Protein AF-A0A6V7I3W9-F1 (afdb_monomer_lite)

InterPro domains:
  IPR002293 Amino acid/polyamine transporter I [PF13520] (32-88)
  IPR050598 Cellular Amino Acid Transporter [PTHR11785] (24-88)

Radius of gyration: 29.22 Å; chains: 1; bounding box: 74×50×39 Å
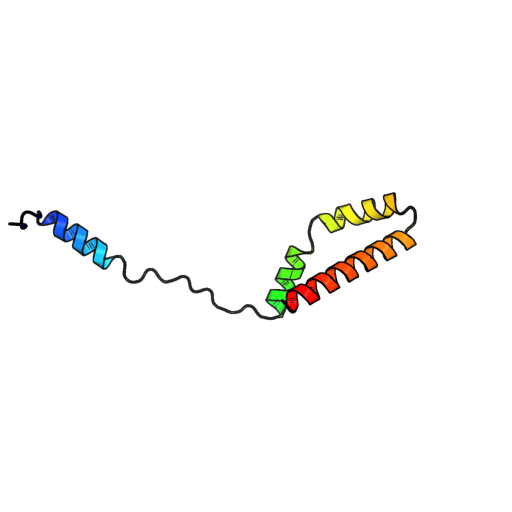
Sequence (88 aa):
MPDKVAPAERQILSKSNNKSGNLPSVKLKKELGLLDGVAIIIGVIVGAGIFVSPKGVLKNSGSVGLALIVWIFSGLLSLVGALCYAEL

Foldseek 3Di:
DPDPDDPVVVVVVVVVVVVVPDPPPPDDDPPCDPVNVVVVVCVVVDDPCVVVVLVVLCVVQVDPVSSVVVVVVVVVVVVVVVVVVVVD

pLDDT: mean 81.04, std 11.67, range [53.44, 95.75]

Structure (mmCIF, N/CA/C/O backbone):
data_AF-A0A6V7I3W9-F1
#
_entry.id   AF-A0A6V7I3W9-F1
#
loop_
_atom_site.group_PDB
_atom_site.id
_atom_site.type_symbol
_atom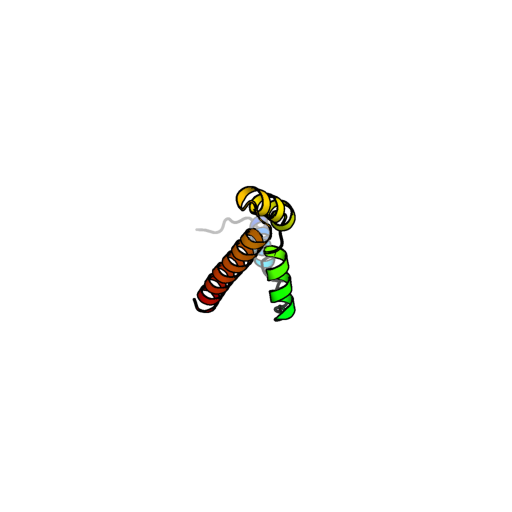_site.label_atom_id
_atom_site.label_alt_id
_atom_site.label_comp_id
_atom_site.label_asym_id
_atom_site.label_entity_id
_atom_site.label_seq_id
_atom_site.pdbx_PDB_ins_code
_atom_site.Cartn_x
_atom_site.Cartn_y
_atom_site.Cartn_z
_atom_site.occupancy
_atom_site.B_iso_or_equiv
_atom_site.auth_seq_id
_atom_site.auth_comp_id
_atom_site.auth_asym_id
_atom_site.auth_atom_id
_atom_site.pdbx_PDB_model_num
ATOM 1 N N . MET A 1 1 ? -54.715 43.366 15.990 1.00 55.78 1 MET A N 1
ATOM 2 C CA . MET A 1 1 ? -55.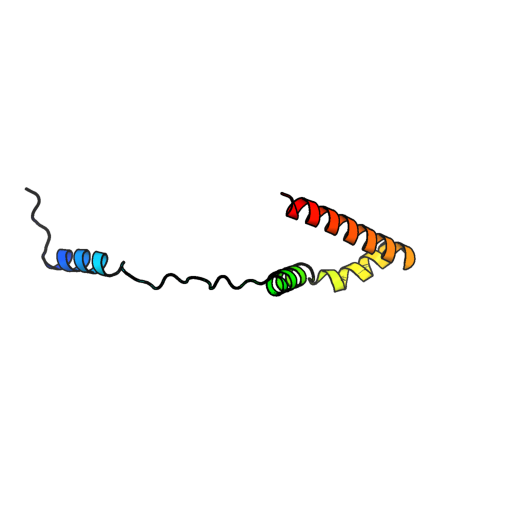398 42.150 16.488 1.00 55.78 1 MET A CA 1
ATOM 3 C C . MET A 1 1 ? -54.948 40.928 15.682 1.00 55.78 1 MET A C 1
ATOM 5 O O . MET A 1 1 ? -55.419 40.793 14.557 1.00 55.78 1 MET A O 1
ATOM 9 N N . PRO A 1 2 ? -54.051 40.060 16.186 1.00 53.44 2 PRO A N 1
ATOM 10 C CA . PRO A 1 2 ? -53.684 38.817 15.507 1.00 53.44 2 PRO A CA 1
ATOM 11 C C . PRO A 1 2 ? -54.298 37.580 16.199 1.00 53.44 2 PRO A C 1
ATOM 13 O O . PRO A 1 2 ? -53.643 36.966 17.021 1.00 53.44 2 PRO A O 1
ATOM 16 N N . ASP A 1 3 ? -55.534 37.194 15.851 1.00 65.69 3 ASP A N 1
ATOM 17 C CA . ASP A 1 3 ? -56.177 35.957 16.358 1.00 65.69 3 ASP A CA 1
ATOM 18 C C . ASP A 1 3 ? -57.190 35.353 15.354 1.00 65.69 3 ASP A C 1
ATOM 20 O O . ASP A 1 3 ? -58.343 35.077 15.679 1.00 65.69 3 ASP A O 1
ATOM 24 N N . LYS A 1 4 ? -56.788 35.149 14.089 1.00 67.50 4 LYS A N 1
ATOM 25 C CA . LYS A 1 4 ? -57.631 34.474 13.069 1.00 67.50 4 LYS A CA 1
ATOM 26 C C . LYS A 1 4 ? -57.033 33.176 12.512 1.00 67.50 4 LYS A C 1
ATOM 28 O O . LYS A 1 4 ? -57.208 32.871 11.340 1.00 67.50 4 LYS A O 1
ATOM 33 N N . VAL A 1 5 ? -56.342 32.392 13.340 1.00 69.12 5 VAL A N 1
ATOM 34 C CA . VAL A 1 5 ? -55.846 31.065 12.926 1.00 69.12 5 VAL A CA 1
ATOM 35 C C . VAL A 1 5 ? -56.948 30.019 13.123 1.00 69.12 5 VAL A C 1
ATOM 37 O O . VAL A 1 5 ? -57.407 29.818 14.252 1.00 69.12 5 VAL A O 1
ATOM 40 N N . ALA A 1 6 ? -57.366 29.357 12.039 1.00 76.25 6 ALA A N 1
ATOM 41 C CA . ALA A 1 6 ? -58.395 28.319 12.052 1.00 76.25 6 ALA A CA 1
ATOM 42 C C . ALA A 1 6 ? -57.973 27.106 12.917 1.00 76.25 6 ALA A C 1
ATOM 44 O O . ALA A 1 6 ? -56.793 26.741 12.946 1.00 76.25 6 ALA A O 1
ATOM 45 N N . PRO A 1 7 ? -58.911 26.432 13.609 1.00 71.69 7 PRO A N 1
ATOM 46 C CA . PRO A 1 7 ? -58.593 25.343 14.541 1.00 71.69 7 PRO A CA 1
ATOM 47 C C . PRO A 1 7 ? -57.867 24.152 13.886 1.00 71.69 7 PRO A C 1
ATOM 49 O O . PRO A 1 7 ? -57.085 23.478 14.555 1.00 71.69 7 PRO A O 1
ATOM 52 N N . ALA A 1 8 ? -58.057 23.929 12.579 1.00 73.56 8 ALA A N 1
ATOM 53 C CA . ALA A 1 8 ? -57.360 22.890 11.817 1.00 73.56 8 ALA A CA 1
ATOM 54 C C . ALA A 1 8 ? -55.855 23.181 11.620 1.00 73.56 8 ALA A C 1
ATOM 56 O O . ALA A 1 8 ? -55.041 22.266 11.726 1.00 73.56 8 ALA A O 1
ATOM 57 N N . GLU A 1 9 ? -55.452 24.442 11.419 1.00 74.19 9 GLU A N 1
ATOM 58 C CA . GLU A 1 9 ? -54.032 24.815 11.293 1.00 74.19 9 GLU A CA 1
ATOM 59 C C . GLU A 1 9 ? -53.288 24.709 12.627 1.00 74.19 9 GLU A C 1
ATOM 61 O O . GLU A 1 9 ? -52.134 24.282 12.656 1.00 74.19 9 GLU A O 1
ATOM 66 N N . ARG A 1 10 ? -53.961 24.984 13.757 1.00 68.81 10 ARG A N 1
ATOM 67 C CA . ARG A 1 10 ? -53.380 24.758 15.096 1.00 68.81 10 ARG A CA 1
ATOM 68 C C . ARG A 1 10 ? -53.035 23.288 15.331 1.00 68.81 10 ARG A C 1
ATOM 70 O O . ARG A 1 10 ? -52.029 23.001 15.972 1.00 68.81 10 ARG A O 1
ATOM 77 N N . GLN A 1 11 ? -53.835 22.361 14.800 1.00 68.81 11 GLN A N 1
ATOM 78 C CA . GLN A 1 11 ? -53.566 20.923 14.893 1.00 68.81 11 GLN A CA 1
ATOM 79 C C . GLN A 1 11 ? -52.361 20.523 14.033 1.00 68.81 11 GLN A C 1
ATOM 81 O O . GLN A 1 11 ? -51.551 19.718 14.480 1.00 68.81 11 GLN A O 1
ATOM 86 N N . ILE A 1 12 ? -52.186 21.104 12.840 1.00 70.38 12 ILE A N 1
ATOM 87 C CA . ILE A 1 12 ? -51.026 20.827 11.975 1.00 70.38 12 ILE A CA 1
ATOM 88 C C . ILE A 1 12 ? -49.740 21.441 12.554 1.00 70.38 12 ILE A C 1
ATOM 90 O O . ILE A 1 12 ? -48.732 20.737 12.628 1.00 70.38 12 ILE A O 1
ATOM 94 N N . LEU A 1 13 ? -49.774 22.684 13.058 1.00 68.88 13 LEU A N 1
ATOM 95 C CA . LEU A 1 13 ? -48.636 23.295 13.769 1.00 68.88 13 LEU A CA 1
ATOM 96 C C . LEU A 1 13 ? -48.273 22.513 15.042 1.00 68.88 13 LEU A C 1
ATOM 98 O O . LEU A 1 13 ? -47.096 22.269 15.3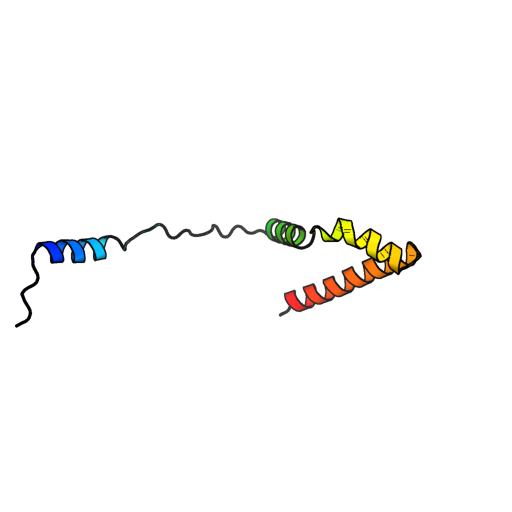07 1.00 68.88 13 LEU A O 1
ATOM 102 N N . SER A 1 14 ? -49.274 22.063 15.807 1.00 66.00 14 SER A N 1
ATOM 103 C CA . SER A 1 14 ? -49.065 21.235 17.002 1.00 66.00 14 SER A CA 1
ATOM 104 C C . SER A 1 14 ? -48.506 19.847 16.652 1.00 66.00 14 SER A C 1
ATOM 106 O O . SER A 1 14 ? -47.572 19.373 17.302 1.00 66.00 14 SER A O 1
ATOM 108 N N . LYS A 1 15 ? -48.988 19.223 15.568 1.00 63.53 15 LYS A N 1
ATOM 109 C CA . LYS A 1 15 ? -48.526 17.908 15.089 1.00 63.53 15 LYS A CA 1
ATOM 110 C C . LYS A 1 15 ? -47.131 17.965 14.454 1.00 63.53 15 LYS A C 1
ATOM 112 O O . LYS A 1 15 ? -46.388 16.993 14.566 1.00 63.53 15 LYS A O 1
ATOM 117 N N . SER A 1 16 ? -46.750 19.092 13.849 1.00 62.00 16 SER A N 1
ATOM 118 C CA . SER A 1 16 ? -45.392 19.334 13.340 1.00 62.00 16 SER A CA 1
ATOM 119 C C . SER A 1 16 ? -44.381 19.510 14.475 1.00 62.00 16 SER A C 1
ATOM 121 O O . SER A 1 16 ? -43.271 18.994 14.384 1.00 62.00 16 SER A O 1
ATOM 123 N N . ASN A 1 17 ? -44.770 20.169 15.573 1.00 61.28 17 ASN A N 1
ATOM 124 C CA . ASN A 1 17 ? -43.895 20.343 16.736 1.00 61.28 17 ASN A CA 1
ATOM 125 C C . ASN A 1 17 ? -43.698 19.026 17.521 1.00 61.28 17 ASN A C 1
ATOM 127 O O . ASN A 1 17 ? -42.653 18.794 18.116 1.00 61.28 17 ASN A O 1
ATOM 131 N N . ASN A 1 18 ? -44.667 18.104 17.463 1.00 58.47 18 ASN A N 1
ATOM 132 C CA . ASN A 1 18 ? -44.583 16.820 18.169 1.00 58.47 18 ASN A CA 1
ATOM 133 C C . ASN A 1 18 ? -43.920 15.682 17.361 1.00 58.47 18 ASN A C 1
ATOM 135 O O . ASN A 1 18 ? -43.622 14.633 17.920 1.00 58.47 18 ASN A O 1
ATOM 139 N N . LYS A 1 19 ? -43.648 15.872 16.059 1.00 55.25 19 LYS A N 1
ATOM 140 C CA . LYS A 1 19 ? -42.963 14.871 15.210 1.00 55.25 19 LYS A CA 1
ATOM 141 C C . LYS A 1 19 ? -41.455 15.078 15.045 1.00 55.25 19 LYS A C 1
ATOM 143 O O . LYS A 1 19 ? -40.815 14.270 14.380 1.00 55.25 19 LYS A O 1
ATOM 148 N N . SER A 1 20 ? -40.881 16.113 15.659 1.00 59.25 20 SER A N 1
ATOM 149 C CA . SER A 1 20 ? -39.428 16.347 15.649 1.00 59.25 20 SER A CA 1
ATOM 150 C C . SER A 1 20 ? -38.708 15.788 16.887 1.00 59.25 20 SER A C 1
ATOM 152 O O . SER A 1 20 ? -37.512 16.015 17.061 1.00 59.25 20 SER A O 1
ATOM 154 N N . GLY A 1 21 ? -39.417 15.066 17.760 1.00 58.75 21 GLY A N 1
ATOM 155 C CA . GLY A 1 21 ? -38.844 14.413 18.932 1.00 58.75 21 GLY A CA 1
ATOM 156 C C . GLY A 1 21 ? -38.660 12.921 18.685 1.00 58.75 21 GLY A C 1
ATOM 157 O O . GLY A 1 21 ? -39.632 12.178 18.748 1.00 58.75 21 GLY A O 1
ATOM 158 N N . ASN A 1 22 ? -37.410 12.492 18.485 1.00 59.72 22 ASN A N 1
ATOM 159 C CA . ASN A 1 22 ? -36.969 11.090 18.521 1.00 59.72 22 ASN A CA 1
ATOM 160 C C . ASN A 1 22 ? -37.141 10.261 17.230 1.00 59.72 22 ASN A C 1
ATOM 162 O O . ASN A 1 22 ? -37.632 9.134 17.258 1.00 59.72 22 ASN A O 1
ATOM 166 N N . LEU A 1 23 ? -36.646 10.766 16.091 1.00 66.62 23 LEU A N 1
ATOM 167 C CA . LEU A 1 23 ? -36.052 9.828 15.132 1.00 66.62 23 LEU A CA 1
ATOM 168 C C . LEU A 1 23 ? -34.788 9.278 15.805 1.00 66.62 23 LEU A C 1
ATOM 170 O O . LEU A 1 23 ? -33.964 10.092 16.239 1.00 66.62 23 LEU A O 1
ATOM 174 N N . PRO A 1 24 ? -34.625 7.950 15.940 1.00 65.31 24 PRO A N 1
ATOM 175 C CA . PRO A 1 24 ? -33.415 7.387 16.510 1.00 65.31 24 PRO A CA 1
ATOM 176 C C . PRO A 1 24 ? -32.236 7.898 15.683 1.00 65.31 24 PRO A C 1
ATOM 178 O O . PRO A 1 24 ? -32.081 7.558 14.512 1.00 65.31 24 PRO A O 1
ATOM 181 N N . SER A 1 25 ? -31.437 8.778 16.288 1.00 68.38 25 SER A N 1
ATOM 182 C CA . SER A 1 25 ? -30.150 9.194 15.747 1.00 68.38 25 SER A CA 1
ATOM 183 C C . SER A 1 25 ? -29.382 7.910 15.462 1.00 68.38 25 SER A C 1
ATOM 185 O O . SER A 1 25 ? -29.098 7.150 16.389 1.00 68.38 25 SER A O 1
ATOM 187 N N . VAL A 1 26 ? -29.118 7.633 14.182 1.00 75.75 26 VAL A N 1
ATOM 188 C CA . VAL A 1 26 ? -28.290 6.500 13.765 1.00 75.75 26 VAL A CA 1
ATOM 189 C C . VAL A 1 26 ? -26.890 6.776 14.300 1.00 75.75 26 VAL A C 1
ATOM 191 O O . VAL A 1 26 ? -26.077 7.456 13.678 1.00 75.75 26 VAL A O 1
ATOM 194 N N . LYS A 1 27 ? -26.639 6.320 15.526 1.00 71.62 27 LYS A N 1
ATOM 195 C CA . LYS A 1 27 ? -25.335 6.385 16.166 1.00 71.62 27 LYS A CA 1
ATOM 196 C C . LYS A 1 27 ? -24.575 5.149 15.727 1.00 71.62 27 LYS A C 1
ATOM 198 O O . LYS A 1 27 ? -24.899 4.038 16.136 1.00 71.62 27 LYS A O 1
ATOM 203 N N . LEU A 1 28 ? -23.571 5.351 14.882 1.00 72.94 28 LEU A N 1
ATOM 204 C CA . LEU A 1 28 ? -22.611 4.303 14.568 1.00 72.94 28 LEU A CA 1
ATOM 205 C C . LEU A 1 28 ? -21.920 3.887 15.868 1.00 72.94 28 LEU A C 1
ATOM 207 O O . LEU A 1 28 ? -21.387 4.729 16.599 1.00 72.94 28 LEU A O 1
ATOM 211 N N . LYS A 1 29 ? -21.960 2.588 16.170 1.00 71.62 29 LYS A N 1
ATOM 212 C CA . LYS A 1 29 ? -21.173 2.012 17.259 1.00 71.62 29 LYS A CA 1
ATOM 213 C C . LYS A 1 29 ? -19.706 2.269 16.904 1.00 71.62 29 LYS A C 1
ATOM 215 O O . LYS A 1 29 ? -19.261 1.879 15.828 1.00 71.62 29 LYS A O 1
ATOM 220 N N . LYS A 1 30 ? -18.980 3.006 17.748 1.00 69.62 30 LYS A N 1
ATOM 221 C CA . LYS A 1 30 ? -17.559 3.324 17.535 1.00 69.62 30 LYS A CA 1
ATOM 222 C C . LYS A 1 30 ? -16.709 2.096 17.856 1.00 69.62 30 LYS A C 1
ATOM 224 O O . LYS A 1 30 ? -16.035 2.062 18.876 1.00 69.62 30 LYS A O 1
ATOM 229 N N . GLU A 1 31 ? -16.792 1.083 17.004 1.00 78.69 31 GLU A N 1
ATOM 230 C CA . GLU A 1 31 ? -16.022 -0.161 17.114 1.00 78.69 31 GLU A CA 1
ATOM 231 C C . GLU A 1 31 ? -15.208 -0.367 15.844 1.00 78.69 31 GLU A C 1
ATOM 233 O O . GLU A 1 31 ? -15.386 -1.332 15.118 1.00 78.69 31 GLU A O 1
ATOM 238 N N . LEU A 1 32 ? -14.347 0.607 15.552 1.00 83.81 32 LEU A N 1
ATOM 239 C CA . LEU A 1 32 ? -13.274 0.443 14.580 1.00 83.81 32 LEU A CA 1
ATOM 240 C C . LEU A 1 32 ? -12.013 0.150 15.384 1.00 83.81 32 LEU A C 1
ATOM 242 O O . LEU A 1 32 ? -11.447 1.051 16.008 1.00 83.81 32 LEU A O 1
ATOM 246 N N . GLY A 1 33 ? -11.631 -1.123 15.435 1.00 88.62 33 GLY A N 1
ATOM 247 C CA . GLY A 1 33 ? -10.367 -1.539 16.019 1.00 88.62 33 GLY A CA 1
ATOM 248 C C . GLY A 1 33 ? -9.192 -1.259 15.081 1.00 88.62 33 GLY A C 1
ATOM 249 O O . GLY A 1 33 ? -9.354 -0.875 13.922 1.00 88.62 33 GLY A O 1
ATOM 250 N N . LEU A 1 34 ? -7.979 -1.511 15.574 1.00 89.62 34 LEU A N 1
ATOM 251 C CA . LEU A 1 34 ? -6.759 -1.378 14.775 1.00 89.62 34 LEU A CA 1
ATOM 252 C C . LEU A 1 34 ? -6.794 -2.291 13.537 1.00 89.62 34 LEU A C 1
ATOM 254 O O . LEU A 1 34 ? -6.446 -1.865 12.441 1.00 89.62 34 LEU A O 1
ATOM 258 N N . LEU A 1 35 ? -7.255 -3.534 13.710 1.00 93.00 35 LEU A N 1
ATOM 259 C CA . LEU A 1 35 ? -7.361 -4.511 12.624 1.00 93.00 35 LEU A CA 1
ATOM 260 C C . LEU A 1 35 ? -8.409 -4.107 11.585 1.00 93.00 35 LEU A C 1
ATOM 262 O O . LEU A 1 35 ? -8.140 -4.233 10.394 1.00 93.00 35 LEU A O 1
ATOM 266 N N . ASP A 1 36 ? -9.554 -3.571 12.017 1.00 92.62 36 ASP A N 1
ATOM 267 C CA . ASP A 1 36 ? -10.595 -3.085 11.105 1.00 92.62 36 ASP A CA 1
ATOM 268 C C . ASP A 1 36 ? -10.080 -1.905 10.277 1.00 92.62 36 ASP A C 1
ATOM 270 O O . ASP A 1 36 ? -10.259 -1.868 9.060 1.00 92.62 36 ASP A O 1
ATOM 274 N N . GLY A 1 37 ? -9.361 -0.975 10.916 1.00 91.94 37 GLY A N 1
ATOM 275 C CA . GLY A 1 37 ? -8.699 0.135 10.233 1.00 91.94 37 GLY A CA 1
ATOM 276 C C . GLY A 1 37 ? -7.674 -0.345 9.204 1.00 91.94 37 GLY A C 1
ATOM 277 O O . GLY A 1 37 ? -7.727 0.064 8.047 1.00 91.94 37 GLY A O 1
ATOM 278 N N . VAL A 1 38 ? -6.780 -1.261 9.585 1.00 92.25 38 VAL A N 1
ATOM 279 C CA . VAL A 1 38 ? -5.772 -1.823 8.669 1.00 92.25 38 VAL A CA 1
ATOM 280 C C . VAL A 1 38 ? -6.431 -2.561 7.501 1.00 92.25 38 VAL A C 1
ATOM 282 O O . VAL A 1 38 ? -6.025 -2.364 6.357 1.00 92.25 38 VAL A O 1
ATOM 285 N N . ALA A 1 39 ? -7.469 -3.360 7.751 1.00 92.81 39 ALA A N 1
ATOM 286 C CA . ALA A 1 39 ? -8.195 -4.076 6.704 1.00 92.81 39 ALA A CA 1
ATOM 287 C C . ALA A 1 39 ? -8.852 -3.117 5.698 1.00 92.81 39 ALA A C 1
ATOM 289 O O . ALA A 1 39 ? -8.768 -3.344 4.489 1.00 92.81 39 ALA A O 1
ATOM 290 N N . ILE A 1 40 ? -9.441 -2.016 6.177 1.00 93.06 40 ILE A N 1
ATOM 291 C CA . ILE A 1 40 ? -10.005 -0.964 5.320 1.00 93.06 40 IL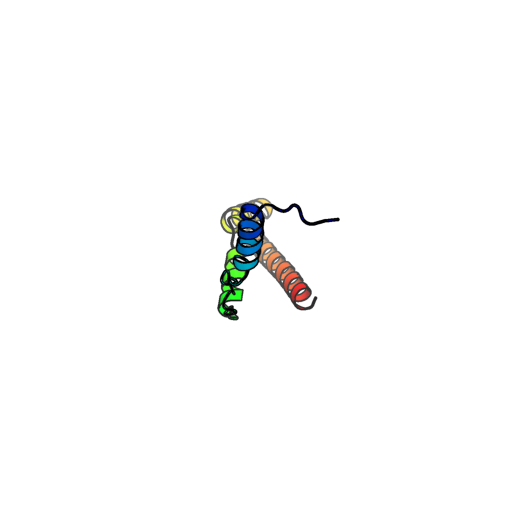E A CA 1
ATOM 292 C C . ILE A 1 40 ? -8.907 -0.306 4.475 1.00 93.06 40 ILE A C 1
ATOM 294 O O . ILE A 1 40 ? -9.079 -0.148 3.265 1.00 93.06 40 ILE A O 1
ATOM 298 N N . ILE A 1 41 ? -7.768 0.038 5.083 1.00 91.12 41 ILE A N 1
ATOM 299 C CA . ILE A 1 41 ? -6.638 0.664 4.384 1.00 91.12 41 ILE A CA 1
ATOM 300 C C . ILE A 1 41 ? -6.061 -0.271 3.310 1.00 91.12 41 ILE A C 1
ATOM 302 O O . ILE A 1 41 ? -5.830 0.149 2.178 1.00 91.12 41 ILE A O 1
ATOM 306 N N . ILE A 1 42 ? -5.894 -1.559 3.612 1.00 91.12 42 ILE A N 1
ATOM 307 C CA . ILE A 1 42 ? -5.457 -2.550 2.620 1.00 91.12 42 ILE A CA 1
ATOM 308 C C . ILE A 1 42 ? -6.488 -2.659 1.487 1.00 91.12 42 ILE A C 1
ATOM 310 O O . ILE A 1 42 ? -6.108 -2.669 0.316 1.00 91.12 42 ILE A O 1
ATOM 314 N N . GLY A 1 43 ? -7.783 -2.680 1.814 1.00 90.81 43 GLY A N 1
ATOM 315 C CA . GLY A 1 43 ? -8.865 -2.770 0.834 1.00 90.81 43 GLY A CA 1
ATOM 316 C C . GLY A 1 43 ? -8.951 -1.575 -0.120 1.00 90.81 43 GLY A C 1
ATOM 317 O O . GLY A 1 43 ? -9.283 -1.761 -1.288 1.00 90.81 43 GLY A O 1
ATOM 318 N N . VAL A 1 44 ? -8.624 -0.360 0.338 1.00 88.81 44 VAL A N 1
ATOM 319 C CA . VAL A 1 44 ? -8.610 0.834 -0.529 1.00 88.81 44 VAL A CA 1
ATOM 320 C C . VAL A 1 44 ? -7.316 0.964 -1.343 1.00 88.81 44 VAL A C 1
ATOM 322 O O . VAL A 1 44 ? -7.349 1.485 -2.457 1.00 88.81 44 VAL A O 1
ATOM 325 N N . ILE A 1 45 ? -6.182 0.472 -0.832 1.00 88.25 45 ILE A N 1
ATOM 326 C CA . ILE A 1 45 ? -4.886 0.521 -1.535 1.00 88.25 45 ILE A CA 1
ATOM 327 C C . ILE A 1 45 ? -4.801 -0.554 -2.630 1.00 88.25 45 ILE A C 1
ATOM 329 O O . ILE A 1 45 ? -4.299 -0.295 -3.728 1.00 88.25 45 ILE A O 1
ATOM 333 N N . VAL A 1 46 ? -5.280 -1.771 -2.357 1.00 89.38 46 VAL A N 1
ATOM 334 C CA . VAL A 1 46 ? -5.208 -2.900 -3.296 1.00 89.38 46 VAL A CA 1
ATOM 335 C C . VAL A 1 46 ? -6.362 -2.819 -4.303 1.00 89.38 46 VAL A C 1
ATOM 337 O O . VAL A 1 46 ? -7.419 -3.416 -4.124 1.00 89.38 46 VAL A O 1
ATOM 340 N N . GLY A 1 47 ? -6.154 -2.063 -5.386 1.00 84.31 47 GLY A N 1
ATOM 341 C CA . GLY A 1 47 ? -7.110 -1.915 -6.492 1.00 84.31 47 GLY A CA 1
ATOM 342 C C . GLY A 1 47 ? -6.732 -2.680 -7.768 1.00 84.31 47 GLY A C 1
ATOM 343 O O . GLY A 1 47 ? -5.770 -3.447 -7.812 1.00 84.31 47 GLY A O 1
ATOM 344 N N . ALA A 1 48 ? -7.440 -2.402 -8.871 1.00 83.50 48 ALA A N 1
ATOM 345 C CA . ALA A 1 48 ? -7.174 -3.005 -10.189 1.00 83.50 48 ALA A CA 1
ATOM 346 C C . ALA A 1 48 ? -5.745 -2.746 -10.720 1.00 83.50 48 ALA A C 1
ATOM 348 O O . ALA A 1 48 ? -5.252 -3.472 -11.587 1.00 83.50 48 ALA A O 1
ATOM 349 N N . GLY A 1 49 ? -5.056 -1.739 -10.171 1.00 80.69 49 GLY A N 1
ATOM 350 C CA . GLY A 1 49 ? -3.677 -1.400 -10.508 1.00 80.69 49 GLY A CA 1
ATOM 351 C C . GLY A 1 49 ? -2.691 -2.554 -10.314 1.00 80.69 49 GLY A C 1
ATOM 352 O O . GLY A 1 49 ? -1.780 -2.690 -11.124 1.00 80.69 49 GLY A O 1
ATOM 353 N N . ILE A 1 50 ? -2.890 -3.454 -9.342 1.00 86.06 50 ILE A N 1
ATOM 354 C CA . ILE A 1 50 ? -1.958 -4.579 -9.125 1.00 86.06 50 ILE A CA 1
ATOM 355 C C . ILE A 1 50 ? -1.913 -5.560 -10.307 1.00 86.06 50 ILE A C 1
ATOM 357 O O . ILE A 1 50 ? -0.905 -6.229 -10.514 1.00 86.06 50 ILE A O 1
ATOM 361 N N . PHE A 1 51 ? -2.966 -5.616 -11.125 1.00 82.69 51 PHE A N 1
ATOM 362 C CA . PHE A 1 51 ? -3.019 -6.479 -12.308 1.00 82.69 51 PHE A CA 1
ATOM 363 C C . PHE A 1 51 ? -2.422 -5.819 -13.560 1.00 82.69 51 PHE A C 1
ATOM 365 O O . PHE A 1 51 ? -1.947 -6.512 -14.462 1.00 82.69 51 PHE A O 1
ATOM 372 N N . VAL A 1 52 ? -2.421 -4.485 -13.621 1.00 82.19 52 VAL A N 1
ATOM 373 C CA . VAL A 1 52 ? -1.945 -3.709 -14.780 1.00 82.19 52 VAL A CA 1
ATOM 374 C C . VAL A 1 52 ? -0.486 -3.278 -14.609 1.00 82.19 52 VAL A C 1
ATOM 376 O O . VAL A 1 52 ? 0.320 -3.401 -15.538 1.00 82.19 52 VAL A O 1
ATOM 379 N N . SER A 1 53 ? -0.121 -2.825 -13.412 1.00 83.31 53 SER A N 1
ATOM 380 C CA . SER A 1 53 ? 1.185 -2.240 -13.108 1.00 83.31 53 SER A CA 1
ATOM 381 C C . SER A 1 53 ? 2.377 -3.186 -13.318 1.00 83.31 53 SER A C 1
ATOM 383 O O . SER A 1 53 ? 3.373 -2.718 -13.864 1.00 83.31 53 SER A O 1
ATOM 385 N N . PRO A 1 54 ? 2.331 -4.501 -13.004 1.00 81.50 54 PRO A N 1
ATOM 386 C CA . PRO A 1 54 ? 3.490 -5.380 -13.195 1.00 81.50 54 PRO A CA 1
ATOM 387 C C . PRO A 1 54 ? 3.897 -5.527 -14.664 1.00 81.50 54 PRO A C 1
ATOM 389 O O . PRO A 1 54 ? 5.080 -5.445 -14.991 1.00 81.50 54 PRO A O 1
ATOM 392 N N . LYS A 1 55 ? 2.920 -5.677 -15.571 1.00 83.44 55 LYS A N 1
ATOM 393 C CA . LYS A 1 55 ? 3.179 -5.734 -17.021 1.00 83.44 55 LYS A CA 1
ATOM 394 C C . LYS A 1 55 ? 3.707 -4.400 -17.547 1.00 83.44 55 LYS A C 1
ATOM 396 O O . LYS A 1 55 ? 4.614 -4.395 -18.375 1.00 83.44 55 LYS A O 1
ATOM 401 N N . GLY A 1 56 ? 3.159 -3.284 -17.062 1.00 84.75 56 GLY A N 1
ATOM 402 C CA . GLY A 1 56 ? 3.612 -1.941 -17.427 1.00 84.75 56 GLY A CA 1
ATOM 403 C C . GLY A 1 56 ? 5.052 -1.674 -16.990 1.00 84.75 56 GLY A C 1
ATOM 404 O O . GLY A 1 56 ? 5.883 -1.289 -17.811 1.00 84.75 56 GLY A O 1
ATOM 405 N N . VAL A 1 57 ? 5.375 -1.932 -15.723 1.00 86.88 57 VAL A N 1
ATOM 406 C CA . VAL A 1 57 ? 6.721 -1.715 -15.177 1.00 86.88 57 VAL A CA 1
ATOM 407 C C . VAL A 1 57 ? 7.732 -2.640 -15.852 1.00 86.88 57 VAL A C 1
ATOM 409 O O . VAL A 1 57 ? 8.780 -2.167 -16.278 1.00 86.88 57 VAL A O 1
ATOM 412 N N . LEU A 1 58 ? 7.409 -3.922 -16.052 1.00 86.12 58 LEU A N 1
ATOM 413 C CA . LEU A 1 58 ? 8.323 -4.860 -16.710 1.00 86.12 58 LEU A CA 1
ATOM 414 C C . LEU A 1 58 ? 8.620 -4.463 -18.165 1.00 86.12 58 LEU A C 1
ATOM 416 O O . LEU A 1 58 ? 9.771 -4.517 -18.595 1.00 86.12 58 LEU A O 1
ATOM 420 N N . LYS A 1 59 ? 7.603 -4.013 -18.910 1.00 85.94 59 LYS A N 1
ATOM 421 C CA . LYS A 1 59 ? 7.765 -3.584 -20.306 1.00 85.94 59 LYS A CA 1
ATOM 422 C C . LYS A 1 59 ? 8.615 -2.317 -20.439 1.00 85.94 59 LYS A C 1
ATOM 424 O O . LYS A 1 59 ? 9.394 -2.220 -21.378 1.00 85.94 59 LYS A O 1
ATOM 429 N N . ASN A 1 60 ? 8.473 -1.364 -19.517 1.00 84.88 60 ASN A N 1
ATOM 430 C CA . ASN A 1 60 ? 9.245 -0.116 -19.539 1.00 84.88 60 ASN A CA 1
ATOM 431 C C . ASN A 1 60 ? 10.653 -0.273 -18.944 1.00 84.88 60 ASN A C 1
ATOM 433 O O . ASN A 1 60 ? 11.566 0.449 -19.324 1.00 84.88 60 ASN A O 1
ATOM 437 N N . SER A 1 61 ? 10.832 -1.210 -18.015 1.00 83.06 61 SER A N 1
ATOM 438 C CA . SER A 1 61 ? 12.100 -1.433 -17.322 1.00 83.06 61 SER A CA 1
ATOM 439 C C . SER A 1 61 ? 13.040 -2.387 -18.072 1.00 83.06 61 SER A C 1
ATOM 441 O O . SER A 1 61 ? 14.247 -2.372 -17.838 1.00 83.06 61 SER A O 1
ATOM 443 N N . GLY A 1 62 ? 12.513 -3.225 -18.973 1.00 80.31 62 GLY A N 1
ATOM 444 C CA . GLY A 1 62 ? 13.291 -4.126 -19.836 1.00 80.31 62 GLY A CA 1
ATOM 445 C C . GLY A 1 62 ? 13.928 -5.327 -19.121 1.00 80.31 62 GLY A C 1
ATOM 446 O O . GLY A 1 62 ? 14.262 -6.314 -19.770 1.00 80.31 62 GLY A O 1
ATOM 447 N N . SER A 1 63 ? 14.053 -5.284 -17.791 1.00 86.75 63 SER A N 1
ATOM 448 C CA . SER A 1 63 ? 14.571 -6.363 -16.948 1.00 86.75 63 SER A CA 1
ATOM 449 C C . SER A 1 63 ? 13.743 -6.514 -15.673 1.00 86.75 63 SER A C 1
ATOM 451 O O . SER A 1 63 ? 13.306 -5.531 -15.071 1.00 86.75 63 SER A O 1
ATOM 453 N N . VAL A 1 64 ? 13.566 -7.760 -15.224 1.00 87.62 64 VAL A N 1
ATOM 454 C CA . VAL A 1 64 ? 12.827 -8.095 -13.995 1.00 87.62 64 VAL A CA 1
ATOM 455 C C . VAL A 1 64 ? 13.495 -7.480 -12.760 1.00 87.62 64 VAL A C 1
ATOM 457 O O . VAL A 1 64 ? 12.803 -7.009 -11.862 1.00 87.62 64 VAL A O 1
ATOM 460 N N . GLY A 1 65 ? 14.832 -7.422 -12.727 1.00 89.38 65 GLY A N 1
ATOM 461 C CA . GLY A 1 65 ? 15.570 -6.869 -11.587 1.00 89.38 65 GLY A CA 1
ATOM 462 C C . GLY A 1 65 ? 15.303 -5.377 -11.372 1.00 89.38 65 GLY A C 1
ATOM 463 O O . GLY A 1 65 ? 15.008 -4.953 -10.258 1.00 89.38 65 GLY A O 1
ATOM 464 N N . LEU A 1 66 ? 15.325 -4.586 -12.448 1.00 88.19 66 LEU A N 1
ATOM 465 C CA . LEU A 1 66 ? 15.016 -3.155 -12.382 1.00 88.19 66 LEU A CA 1
ATOM 466 C C . LEU A 1 66 ? 13.532 -2.908 -12.060 1.00 88.19 66 LEU A C 1
ATOM 468 O O . LEU A 1 66 ? 13.221 -2.003 -11.288 1.00 88.19 66 LEU A O 1
ATOM 472 N N . ALA A 1 67 ? 12.624 -3.751 -12.562 1.00 89.56 67 ALA A N 1
ATOM 473 C CA . ALA A 1 67 ? 11.201 -3.669 -12.239 1.00 89.56 67 ALA A CA 1
ATOM 474 C C . ALA A 1 67 ? 10.925 -3.873 -10.737 1.00 89.56 67 ALA A C 1
ATOM 476 O O . ALA A 1 67 ? 10.108 -3.153 -10.159 1.00 89.56 67 ALA A O 1
ATOM 477 N N . LEU A 1 68 ? 11.631 -4.809 -10.092 1.00 90.31 68 LEU A N 1
ATOM 478 C CA . LEU A 1 68 ? 11.535 -5.032 -8.646 1.00 90.31 68 LEU A CA 1
ATOM 479 C C . LEU A 1 68 ? 12.066 -3.837 -7.846 1.00 90.31 68 LEU A C 1
ATOM 481 O O . LEU A 1 68 ? 11.433 -3.429 -6.875 1.00 90.31 68 LEU A O 1
ATOM 485 N N . ILE A 1 69 ? 13.180 -3.235 -8.274 1.00 92.56 69 ILE A N 1
ATOM 486 C CA . ILE A 1 69 ? 13.741 -2.042 -7.621 1.00 92.56 69 ILE A CA 1
ATOM 487 C C . ILE A 1 69 ? 12.751 -0.875 -7.689 1.00 92.56 69 ILE A C 1
ATOM 489 O O . ILE A 1 69 ? 12.491 -0.243 -6.668 1.00 92.56 69 ILE A O 1
ATOM 493 N N . VAL A 1 70 ? 12.157 -0.617 -8.858 1.00 91.25 70 VAL A N 1
ATOM 494 C CA . VAL A 1 70 ? 11.146 0.443 -9.034 1.00 91.25 70 VAL A CA 1
ATOM 495 C C . VAL A 1 70 ? 9.931 0.199 -8.142 1.00 91.25 70 VAL A C 1
ATOM 497 O O . VAL A 1 70 ? 9.421 1.138 -7.530 1.00 91.25 70 VAL A O 1
ATOM 500 N N . TRP A 1 71 ? 9.491 -1.055 -8.025 1.00 89.19 71 TRP A N 1
ATOM 501 C CA . TRP A 1 71 ? 8.388 -1.415 -7.140 1.00 89.19 71 TRP A CA 1
ATOM 502 C C . TRP A 1 71 ? 8.724 -1.075 -5.684 1.00 89.19 71 TRP A C 1
ATOM 504 O O . TRP A 1 71 ? 7.975 -0.354 -5.027 1.00 89.19 71 TRP A O 1
ATOM 514 N N . ILE A 1 72 ? 9.875 -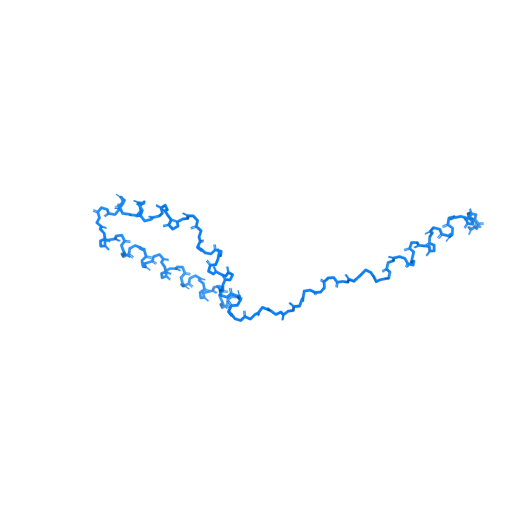1.539 -5.189 1.00 92.19 72 ILE A N 1
ATOM 515 C CA . ILE A 1 72 ? 10.312 -1.300 -3.806 1.00 92.19 72 ILE A CA 1
ATOM 516 C C . ILE A 1 72 ? 10.477 0.199 -3.529 1.00 92.19 72 ILE A C 1
ATOM 518 O O . ILE A 1 72 ? 9.996 0.680 -2.505 1.00 92.19 72 ILE A O 1
ATOM 522 N N . PHE A 1 73 ? 11.086 0.953 -4.447 1.00 94.62 73 PHE A N 1
ATOM 523 C CA . PHE A 1 73 ? 11.221 2.408 -4.320 1.00 94.62 73 PHE A CA 1
ATOM 524 C C . PHE A 1 73 ? 9.864 3.112 -4.254 1.00 94.62 73 PHE A C 1
ATOM 526 O O . PHE A 1 73 ? 9.667 3.978 -3.404 1.00 94.62 73 PHE A O 1
ATOM 533 N N . SER A 1 74 ? 8.914 2.721 -5.108 1.00 90.62 74 SER A N 1
ATOM 534 C CA . SER A 1 74 ? 7.545 3.241 -5.072 1.00 90.62 74 SER A CA 1
ATOM 535 C C . SER A 1 74 ? 6.860 2.936 -3.738 1.00 90.62 74 SER A C 1
ATOM 537 O O . SER A 1 74 ? 6.207 3.814 -3.176 1.00 90.62 74 SER A O 1
ATOM 539 N N . GLY A 1 75 ? 7.007 1.712 -3.222 1.00 91.69 75 GLY A N 1
ATOM 540 C CA . GLY A 1 75 ? 6.461 1.322 -1.922 1.00 91.69 75 GLY A CA 1
ATOM 541 C C . GLY A 1 75 ? 7.064 2.135 -0.776 1.00 91.69 75 GLY A C 1
ATOM 542 O O . GLY A 1 75 ? 6.333 2.610 0.090 1.00 91.69 75 GLY A O 1
ATOM 543 N N . LEU A 1 76 ? 8.378 2.366 -0.809 1.00 95.75 76 LEU A N 1
ATOM 544 C CA . LEU A 1 76 ? 9.081 3.153 0.201 1.00 95.75 76 LEU A CA 1
ATOM 545 C C . LEU A 1 76 ? 8.661 4.628 0.176 1.00 95.75 76 LEU A C 1
ATOM 547 O O . LEU A 1 76 ? 8.370 5.190 1.229 1.00 95.75 76 LEU A O 1
ATOM 551 N N . LEU A 1 77 ? 8.560 5.242 -1.008 1.00 94.81 77 LEU A N 1
ATOM 552 C CA . LEU A 1 77 ? 8.030 6.605 -1.148 1.00 94.81 77 LEU A CA 1
ATOM 553 C C . LEU A 1 77 ? 6.609 6.710 -0.582 1.00 94.81 77 LEU A C 1
ATOM 555 O O . LEU A 1 77 ? 6.299 7.650 0.149 1.00 94.81 77 LEU A O 1
ATOM 559 N N . SER A 1 78 ? 5.757 5.729 -0.888 1.00 92.94 78 SER A N 1
ATOM 560 C CA . SER A 1 78 ? 4.382 5.693 -0.388 1.00 92.94 78 SER A CA 1
ATOM 561 C C . SER A 1 78 ? 4.327 5.530 1.135 1.00 92.94 78 SER A C 1
ATOM 563 O O . SER A 1 78 ? 3.473 6.138 1.779 1.00 92.94 78 SER A O 1
ATOM 565 N N . LEU A 1 79 ? 5.250 4.757 1.720 1.00 91.38 79 LEU A N 1
ATOM 566 C CA . LEU A 1 79 ? 5.370 4.590 3.169 1.00 91.38 79 LEU A CA 1
ATOM 567 C C . LEU A 1 79 ? 5.788 5.894 3.856 1.00 91.38 79 LEU A C 1
ATOM 569 O O . LEU A 1 79 ? 5.197 6.266 4.865 1.00 91.38 79 LEU A O 1
ATOM 573 N N . VAL A 1 80 ? 6.769 6.609 3.300 1.00 95.00 80 VAL A N 1
ATOM 574 C CA . VAL A 1 80 ? 7.205 7.913 3.828 1.00 95.00 80 VAL A CA 1
ATOM 575 C C . VAL A 1 80 ? 6.063 8.931 3.776 1.00 95.00 80 VAL A C 1
ATOM 577 O O . VAL A 1 80 ? 5.834 9.644 4.751 1.00 95.00 80 VAL A O 1
ATOM 580 N N . GLY A 1 81 ? 5.301 8.960 2.679 1.00 91.62 81 GLY A N 1
ATOM 581 C CA . GLY A 1 81 ? 4.106 9.800 2.571 1.00 91.62 81 GLY A CA 1
ATOM 582 C C . GLY A 1 81 ? 3.047 9.456 3.623 1.00 91.62 81 GLY A C 1
ATOM 583 O O . GLY A 1 81 ? 2.486 10.356 4.245 1.00 91.62 81 GLY A O 1
ATOM 584 N N . ALA A 1 82 ? 2.818 8.163 3.872 1.00 91.00 82 ALA A N 1
ATOM 585 C CA . ALA A 1 82 ? 1.888 7.709 4.904 1.00 91.00 82 ALA A CA 1
ATOM 586 C C . ALA A 1 82 ? 2.354 8.077 6.323 1.00 91.00 82 ALA A C 1
ATOM 588 O O . ALA A 1 82 ? 1.533 8.491 7.133 1.00 91.00 82 ALA A O 1
ATOM 589 N N . LEU A 1 83 ? 3.656 7.975 6.616 1.00 91.00 83 LEU A N 1
ATOM 590 C CA . LEU A 1 83 ? 4.246 8.400 7.894 1.00 91.00 83 LEU A CA 1
ATOM 591 C C . LEU A 1 83 ? 4.072 9.903 8.125 1.00 91.00 83 LEU A C 1
ATOM 593 O O . LEU A 1 83 ? 3.655 10.309 9.202 1.00 91.00 83 LEU A O 1
ATOM 597 N N . CYS A 1 84 ? 4.327 10.721 7.103 1.00 92.88 84 CYS A N 1
ATOM 598 C CA . CYS A 1 84 ? 4.110 12.163 7.189 1.00 92.88 84 CYS A CA 1
ATOM 599 C C . CYS A 1 84 ? 2.628 12.507 7.410 1.00 92.88 84 CYS A C 1
ATOM 601 O O . CYS A 1 84 ? 2.324 13.365 8.230 1.00 92.88 84 CYS A O 1
ATOM 603 N N . TYR A 1 85 ? 1.706 11.814 6.731 1.00 91.12 85 TYR A N 1
ATOM 604 C CA . TYR A 1 85 ? 0.266 11.985 6.954 1.00 91.12 85 TYR A CA 1
ATOM 605 C C . TYR A 1 85 ? -0.186 11.509 8.340 1.00 91.12 85 TYR A C 1
ATOM 607 O O . TYR A 1 85 ? -1.145 12.038 8.879 1.00 91.12 85 TYR A O 1
ATOM 615 N N . ALA A 1 86 ? 0.482 10.504 8.911 1.00 89.69 86 ALA A N 1
ATOM 616 C CA . ALA A 1 86 ? 0.194 10.034 10.261 1.00 89.69 86 ALA A CA 1
ATOM 617 C C . ALA A 1 86 ? 0.655 11.023 11.345 1.00 89.69 86 ALA A C 1
ATOM 619 O O . ALA A 1 86 ? 0.087 11.013 12.435 1.00 89.69 86 ALA A O 1
ATOM 620 N N . GLU A 1 87 ? 1.680 11.837 11.067 1.00 89.25 87 GLU A N 1
ATOM 621 C CA . GLU A 1 87 ? 2.131 12.897 11.978 1.00 89.25 87 GLU A CA 1
ATOM 622 C C . GLU A 1 87 ? 1.325 14.198 11.872 1.00 89.25 87 GLU A C 1
ATOM 624 O O . GLU A 1 87 ? 1.246 14.926 12.862 1.00 89.25 87 GLU A O 1
ATOM 629 N N . LEU A 1 88 ? 0.774 14.509 10.692 1.00 85.31 88 LEU A N 1
ATOM 630 C CA . LEU A 1 88 ? 0.015 15.739 10.434 1.00 85.31 88 LEU A CA 1
ATOM 631 C C . LEU A 1 88 ? -1.379 15.717 11.086 1.00 85.31 88 LEU A C 1
ATOM 633 O O . LEU A 1 88 ? -1.773 16.770 11.641 1.00 85.31 88 LEU A O 1
#

Organism: NCBI:txid1563983

Secondary structure (DSSP, 8-state):
------HHHHHHHHHHHHSSS------------HHHHHHHHHHHHS-THHHHHHHHHHHHHSSHHHHHHHHHHHHHHHHHHHHHHHH-